Protein AF-A0A5C8VAN5-F1 (afdb_monomer_lite)

Sequence (76 aa):
MTVLFSLKRDGSLLGQPRITHSRLTGALDEQRAFVSAALSGIASCLPVPVTPGLGGAIAGRPFRLRIMSRRPERAT

Secondary structure (DSSP, 8-state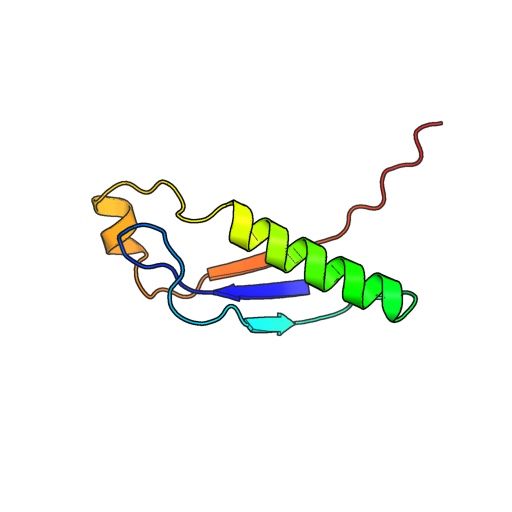):
-EEEEEE-TTSSEEEEEEEEE----S-HHHHHHHHHHHHHHHHHT-S----HHHHHHHTTPEEEEE----PPP---

Structure (mmCIF, N/CA/C/O backbone):
data_AF-A0A5C8VAN5-F1
#
_entry.id   AF-A0A5C8VAN5-F1
#
loop_
_atom_site.group_PDB
_atom_site.id
_atom_site.type_symbol
_atom_site.label_atom_id
_atom_site.label_alt_id
_atom_site.label_comp_id
_atom_site.label_asym_id
_atom_site.label_entity_id
_atom_site.label_seq_id
_atom_site.pdbx_PDB_ins_code
_atom_site.Cartn_x
_atom_site.Cartn_y
_atom_site.Cartn_z
_atom_site.occupancy
_atom_site.B_iso_or_equiv
_atom_site.auth_seq_id
_atom_site.auth_comp_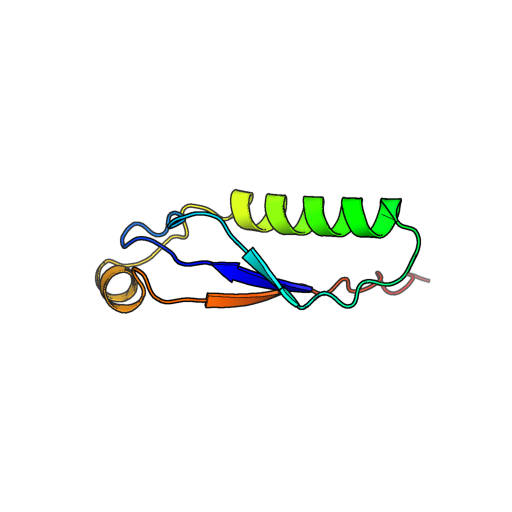id
_atom_site.auth_asym_id
_atom_site.auth_atom_id
_atom_site.pdbx_PDB_model_num
ATOM 1 N N . MET A 1 1 ? 0.804 1.106 -12.162 1.00 93.56 1 MET A N 1
ATOM 2 C CA . MET A 1 1 ? 0.631 -0.133 -11.368 1.00 93.56 1 MET A CA 1
ATOM 3 C C . MET A 1 1 ? -0.390 0.126 -10.269 1.00 93.56 1 MET A C 1
ATOM 5 O O . MET A 1 1 ? -0.398 1.230 -9.740 1.00 93.56 1 MET A O 1
ATOM 9 N N . THR A 1 2 ? -1.242 -0.839 -9.928 1.00 95.50 2 THR A N 1
ATOM 10 C CA . THR A 1 2 ? -2.205 -0.721 -8.820 1.00 95.50 2 THR A CA 1
ATOM 11 C C . THR A 1 2 ? -1.848 -1.699 -7.712 1.00 95.50 2 THR A C 1
ATOM 13 O O . THR A 1 2 ? -1.739 -2.904 -7.957 1.00 95.50 2 THR A O 1
ATOM 16 N N . VAL A 1 3 ? -1.700 -1.174 -6.498 1.00 95.31 3 VAL A N 1
ATOM 17 C CA . VAL A 1 3 ? -1.420 -1.937 -5.281 1.00 95.31 3 VAL A CA 1
ATOM 18 C C . VAL A 1 3 ? -2.686 -2.003 -4.435 1.00 95.31 3 VAL A C 1
ATOM 20 O O . VAL A 1 3 ? -3.363 -0.996 -4.233 1.00 95.31 3 VAL A O 1
ATOM 23 N N . LEU A 1 4 ? -3.006 -3.203 -3.971 1.00 95.25 4 LEU A N 1
ATOM 24 C CA . LEU A 1 4 ? -4.068 -3.508 -3.028 1.00 95.25 4 LEU A CA 1
ATOM 25 C C . LEU A 1 4 ? -3.437 -3.802 -1.667 1.00 95.25 4 LEU A C 1
ATOM 27 O O . LEU A 1 4 ? -2.578 -4.678 -1.571 1.00 95.25 4 LEU A O 1
ATOM 31 N N . PHE A 1 5 ? -3.863 -3.103 -0.624 1.00 94.88 5 PHE A N 1
ATOM 32 C CA . PHE A 1 5 ? -3.413 -3.351 0.747 1.00 94.88 5 PHE A CA 1
ATOM 33 C C . PHE A 1 5 ? -4.516 -3.000 1.742 1.00 94.88 5 PHE A C 1
ATOM 35 O O . PHE A 1 5 ? -5.455 -2.286 1.401 1.00 94.88 5 PHE A O 1
ATOM 42 N N . SER A 1 6 ? -4.394 -3.482 2.972 1.00 95.69 6 SER A N 1
ATOM 43 C CA . SER A 1 6 ? -5.281 -3.120 4.078 1.00 95.69 6 SER A CA 1
ATOM 44 C C . SER A 1 6 ? -4.446 -2.600 5.242 1.00 95.69 6 SER A C 1
ATOM 46 O O . SER A 1 6 ? -3.261 -2.917 5.352 1.00 95.69 6 SER A O 1
ATOM 48 N N . LEU A 1 7 ? -5.062 -1.810 6.117 1.00 96.00 7 LEU A N 1
ATOM 49 C CA . LEU A 1 7 ? -4.426 -1.281 7.324 1.00 96.00 7 LEU A CA 1
ATOM 50 C C . LEU A 1 7 ? -5.096 -1.852 8.577 1.00 96.00 7 LEU A C 1
ATOM 52 O O . LEU A 1 7 ? -6.265 -2.248 8.549 1.00 96.00 7 LEU A O 1
ATOM 56 N N . LYS A 1 8 ? -4.356 -1.894 9.683 1.00 96.81 8 LYS A N 1
ATOM 57 C CA . LYS A 1 8 ? -4.889 -2.109 11.033 1.00 96.81 8 LYS A CA 1
ATOM 58 C C . LYS A 1 8 ? -5.444 -0.795 11.599 1.00 96.81 8 LYS A C 1
ATOM 60 O O . LYS A 1 8 ? -5.264 0.274 11.021 1.00 96.81 8 LYS A O 1
ATOM 65 N N . ARG A 1 9 ? -6.104 -0.867 12.764 1.00 96.75 9 ARG A N 1
ATOM 66 C CA . ARG A 1 9 ? -6.625 0.322 13.475 1.00 96.75 9 ARG A CA 1
ATOM 67 C C . ARG A 1 9 ? -5.527 1.315 13.872 1.00 96.75 9 ARG A C 1
ATOM 69 O O . ARG A 1 9 ? -5.817 2.495 13.994 1.00 96.75 9 ARG A O 1
ATOM 76 N N . ASP A 1 10 ? -4.301 0.829 14.060 1.00 95.62 10 ASP A N 1
ATOM 77 C CA . ASP A 1 10 ? -3.107 1.616 14.397 1.00 95.62 10 ASP A CA 1
ATOM 78 C C . ASP A 1 10 ? -2.416 2.241 13.165 1.00 95.62 10 ASP A C 1
ATOM 80 O O . ASP A 1 10 ? -1.355 2.843 13.294 1.00 95.62 10 ASP A O 1
ATOM 84 N N . GLY A 1 11 ? -2.982 2.065 11.962 1.00 94.56 11 GLY A N 1
ATOM 85 C CA . GLY A 1 11 ? -2.432 2.601 10.717 1.00 94.56 11 GLY A CA 1
ATOM 86 C C . GLY A 1 11 ? -1.254 1.820 10.129 1.00 94.56 11 GLY A C 1
ATOM 87 O O . GLY A 1 11 ? -0.775 2.170 9.050 1.00 94.56 11 GLY A O 1
ATOM 88 N N . SER A 1 12 ? -0.788 0.748 10.774 1.00 95.81 12 SER A N 1
ATOM 89 C CA . SER A 1 12 ? 0.210 -0.152 10.181 1.00 95.81 12 SER A CA 1
ATOM 90 C C . SER A 1 12 ? -0.429 -1.154 9.217 1.00 95.81 12 SER A C 1
ATOM 92 O O . SER A 1 12 ? -1.653 -1.318 9.169 1.00 95.81 12 SER A O 1
ATOM 94 N N . LEU A 1 13 ? 0.396 -1.818 8.406 1.00 95.00 13 LEU A N 1
ATOM 95 C CA . LEU A 1 13 ? -0.107 -2.707 7.367 1.00 95.00 13 LEU A CA 1
ATOM 96 C C . LEU A 1 13 ? -0.758 -3.966 7.944 1.00 95.00 13 LEU A C 1
ATOM 98 O O . LEU A 1 13 ? -0.286 -4.550 8.921 1.00 95.00 13 LEU A O 1
ATOM 102 N N . LEU A 1 14 ? -1.825 -4.410 7.288 1.00 94.56 14 LEU A N 1
ATOM 103 C CA . LEU A 1 14 ? -2.452 -5.700 7.527 1.00 94.56 14 LEU A CA 1
ATOM 104 C C . LEU A 1 14 ? -2.161 -6.632 6.345 1.00 94.56 14 LEU A C 1
ATOM 106 O O . LEU A 1 14 ? -2.665 -6.425 5.241 1.00 94.56 14 LEU A O 1
ATOM 110 N N . GLY A 1 15 ? -1.375 -7.680 6.596 1.00 91.31 15 GLY A N 1
ATOM 111 C CA . GLY A 1 15 ? -1.005 -8.679 5.592 1.00 91.31 15 GLY A CA 1
ATOM 112 C C . GLY A 1 15 ? 0.123 -8.221 4.668 1.00 91.31 15 GLY A C 1
ATOM 113 O O . GLY A 1 15 ? 0.964 -7.417 5.053 1.00 91.31 15 GLY A O 1
ATOM 114 N N . GLN A 1 16 ? 0.163 -8.761 3.450 1.00 89.69 16 GLN A N 1
ATOM 115 C CA . GLN A 1 16 ? 1.130 -8.367 2.424 1.00 89.69 16 GLN A CA 1
ATOM 116 C C . GLN A 1 16 ? 0.434 -7.539 1.333 1.00 89.69 16 GLN A C 1
ATOM 118 O O . GLN A 1 16 ? -0.621 -7.962 0.845 1.00 89.69 16 GLN A O 1
ATOM 123 N N . PRO A 1 17 ? 0.998 -6.393 0.905 1.00 91.75 17 PRO A N 1
ATOM 124 C CA . PRO A 1 17 ? 0.483 -5.650 -0.240 1.00 91.75 17 PRO A CA 1
ATOM 125 C C . PRO A 1 17 ? 0.534 -6.514 -1.500 1.00 91.75 17 PRO A C 1
ATOM 127 O O . PRO A 1 17 ? 1.526 -7.195 -1.760 1.00 91.75 17 PRO A O 1
ATOM 130 N N . ARG A 1 18 ? -0.516 -6.463 -2.319 1.00 92.31 18 ARG A N 1
ATOM 131 C CA . ARG A 1 18 ? -0.602 -7.229 -3.567 1.00 92.31 18 ARG A CA 1
ATOM 132 C C . ARG A 1 18 ? -0.723 -6.308 -4.765 1.00 92.31 18 ARG A C 1
ATOM 134 O O . ARG A 1 18 ? -1.543 -5.395 -4.784 1.00 92.31 18 ARG A O 1
ATOM 141 N N . ILE A 1 19 ? 0.044 -6.582 -5.811 1.00 93.69 19 ILE A N 1
ATOM 142 C CA . ILE A 1 19 ? -0.130 -5.915 -7.101 1.00 93.69 19 ILE A CA 1
ATOM 143 C C . ILE A 1 19 ? -1.316 -6.576 -7.804 1.00 93.69 19 ILE A C 1
ATOM 145 O O . ILE A 1 19 ? -1.300 -7.775 -8.065 1.00 93.69 19 ILE A O 1
ATOM 149 N N . THR A 1 20 ? -2.360 -5.799 -8.090 1.00 93.38 20 THR A N 1
ATOM 150 C CA . THR A 1 20 ? -3.585 -6.298 -8.749 1.00 93.38 20 THR A CA 1
ATOM 151 C C . THR A 1 20 ? -3.646 -5.940 -10.226 1.00 93.38 20 THR A C 1
ATOM 153 O O . THR A 1 20 ? -4.347 -6.591 -10.993 1.00 93.38 20 THR A O 1
ATOM 156 N N . HIS A 1 21 ? -2.904 -4.915 -10.642 1.00 91.06 21 HIS A N 1
ATOM 157 C CA . HIS A 1 21 ? -2.820 -4.513 -12.037 1.00 91.06 21 HIS A CA 1
ATOM 158 C C . HIS A 1 21 ? -1.446 -3.923 -12.350 1.00 91.06 21 HIS A C 1
ATOM 160 O O . HIS A 1 21 ? -0.963 -3.032 -11.643 1.00 91.06 21 HIS A O 1
ATOM 166 N N . SER A 1 22 ? -0.838 -4.367 -13.447 1.00 88.88 22 SER A N 1
ATOM 167 C CA . SER A 1 22 ? 0.433 -3.846 -13.940 1.00 88.88 22 SER A CA 1
ATOM 168 C C . SER A 1 22 ? 0.368 -3.642 -15.451 1.00 88.88 22 SER A C 1
ATOM 170 O O . SER A 1 22 ? -0.035 -4.533 -16.189 1.00 88.88 22 SER A O 1
ATOM 172 N N . ARG A 1 23 ? 0.749 -2.443 -15.889 1.00 88.75 23 ARG A N 1
ATOM 173 C CA . ARG A 1 23 ? 0.954 -2.048 -17.291 1.00 88.75 23 ARG A CA 1
ATOM 174 C C . ARG A 1 23 ? 2.234 -1.220 -17.356 1.00 88.75 23 ARG A C 1
ATOM 176 O O . ARG A 1 23 ? 2.203 -0.041 -17.694 1.00 88.75 23 ARG A O 1
ATOM 183 N N . LEU A 1 24 ? 3.324 -1.794 -16.852 1.00 87.94 24 LEU A N 1
ATOM 184 C CA . LEU A 1 24 ? 4.637 -1.163 -16.917 1.00 87.94 24 LEU A CA 1
ATOM 185 C C . LEU A 1 24 ? 5.227 -1.387 -18.310 1.00 87.94 24 LEU A C 1
ATOM 187 O O . LEU A 1 24 ? 5.009 -2.426 -18.927 1.00 87.94 24 LEU A O 1
ATOM 191 N N . THR A 1 25 ? 5.948 -0.390 -18.800 1.00 87.31 25 THR A N 1
ATOM 192 C CA . THR A 1 25 ? 6.597 -0.380 -20.115 1.00 87.31 25 THR A CA 1
ATOM 193 C C . THR A 1 25 ? 8.060 -0.003 -19.930 1.00 87.31 25 THR A C 1
ATOM 195 O O . THR A 1 25 ? 8.364 0.741 -19.000 1.00 87.31 25 THR A O 1
ATOM 198 N N . GLY A 1 26 ? 8.943 -0.447 -20.825 1.00 88.62 26 GLY A N 1
ATOM 199 C CA . GLY A 1 26 ? 10.389 -0.210 -20.724 1.00 88.62 26 GLY A CA 1
ATOM 200 C C . GLY A 1 26 ? 11.165 -1.486 -20.407 1.00 88.62 26 GLY A C 1
ATOM 201 O O . GLY A 1 26 ? 10.600 -2.586 -20.445 1.00 88.62 26 GLY A O 1
ATOM 202 N N . ALA A 1 27 ? 12.457 -1.346 -20.111 1.00 93.50 27 ALA A N 1
ATOM 203 C CA . ALA A 1 27 ? 13.324 -2.491 -19.843 1.00 93.50 27 ALA A CA 1
ATOM 204 C C . ALA A 1 27 ? 12.906 -3.216 -18.551 1.00 93.50 27 ALA A C 1
ATOM 206 O O . ALA A 1 27 ? 12.396 -2.602 -17.616 1.00 93.50 27 ALA A O 1
ATOM 207 N N . LEU A 1 28 ? 13.132 -4.532 -18.475 1.00 92.75 28 LEU A N 1
ATOM 208 C CA . LEU A 1 28 ? 12.738 -5.334 -17.308 1.00 92.75 28 LEU A CA 1
ATOM 209 C C . LEU A 1 28 ? 13.351 -4.803 -16.002 1.00 92.75 28 LEU A C 1
ATOM 211 O O . LEU A 1 28 ? 12.695 -4.825 -14.962 1.00 92.75 28 LEU A O 1
ATOM 215 N N . ASP A 1 29 ? 14.587 -4.311 -16.068 1.00 94.06 29 ASP A N 1
ATOM 216 C CA . ASP A 1 29 ? 15.285 -3.744 -14.916 1.00 94.06 29 ASP A CA 1
ATOM 217 C C . ASP A 1 29 ? 14.611 -2.456 -14.414 1.00 94.06 29 ASP A C 1
ATOM 219 O O . ASP A 1 29 ? 14.309 -2.335 -13.230 1.00 94.06 29 ASP A O 1
ATOM 223 N N . GLU A 1 30 ? 14.215 -1.562 -15.326 1.00 91.88 30 GLU A N 1
ATOM 224 C CA . GLU A 1 30 ? 13.455 -0.347 -14.998 1.00 91.88 30 GLU A CA 1
ATOM 225 C C . GLU A 1 30 ? 12.097 -0.681 -14.370 1.00 91.88 30 GLU A C 1
ATOM 227 O O . GLU A 1 30 ? 11.667 -0.042 -13.407 1.00 91.88 30 GLU A O 1
ATOM 232 N N . GLN A 1 31 ? 11.416 -1.711 -14.885 1.00 91.75 31 GLN A N 1
ATOM 233 C CA . GLN A 1 31 ? 10.149 -2.171 -14.317 1.00 91.75 31 GLN A CA 1
ATOM 234 C C . GLN A 1 31 ? 10.342 -2.703 -12.890 1.00 91.75 31 GLN A C 1
ATOM 236 O O . GLN A 1 31 ? 9.547 -2.380 -12.006 1.00 91.75 31 GLN A O 1
ATOM 241 N N . ARG A 1 32 ? 11.403 -3.485 -12.641 1.00 92.94 32 ARG A N 1
ATOM 242 C CA . ARG A 1 32 ? 11.746 -3.992 -11.301 1.00 92.94 32 ARG A CA 1
ATOM 243 C C . ARG A 1 32 ? 12.108 -2.860 -10.346 1.00 92.94 32 ARG A C 1
ATOM 245 O O . ARG A 1 32 ? 11.586 -2.831 -9.231 1.00 92.94 32 ARG A O 1
ATOM 252 N N . ALA A 1 33 ? 12.930 -1.913 -10.792 1.00 93.06 33 ALA A N 1
ATOM 253 C CA . ALA A 1 33 ? 13.293 -0.730 -10.023 1.00 93.06 33 ALA A CA 1
ATOM 254 C C . ALA A 1 33 ? 12.050 0.092 -9.651 1.00 93.06 33 ALA A C 1
ATOM 256 O O . ALA A 1 33 ? 11.893 0.485 -8.496 1.00 93.06 33 ALA A O 1
ATOM 257 N N . PHE A 1 34 ? 11.115 0.269 -10.590 1.00 92.62 34 PHE A N 1
ATOM 258 C CA . PHE A 1 34 ? 9.852 0.957 -10.333 1.00 92.62 34 PHE A CA 1
ATOM 259 C C . PHE A 1 34 ? 8.993 0.238 -9.286 1.00 92.62 34 PHE A C 1
ATOM 261 O O . PHE A 1 34 ? 8.472 0.880 -8.374 1.00 92.62 34 PHE A O 1
ATOM 268 N N . VAL A 1 35 ? 8.841 -1.087 -9.395 1.00 92.12 35 VAL A N 1
ATOM 269 C CA . VAL A 1 35 ? 8.086 -1.881 -8.410 1.00 92.12 35 VAL A CA 1
ATOM 270 C C . VAL A 1 35 ? 8.733 -1.785 -7.029 1.00 92.12 35 VAL A C 1
ATOM 272 O O . VAL A 1 35 ? 8.028 -1.548 -6.049 1.00 92.12 35 VAL A O 1
ATOM 275 N N . SER A 1 36 ? 10.058 -1.922 -6.957 1.00 92.81 36 SER A N 1
ATOM 27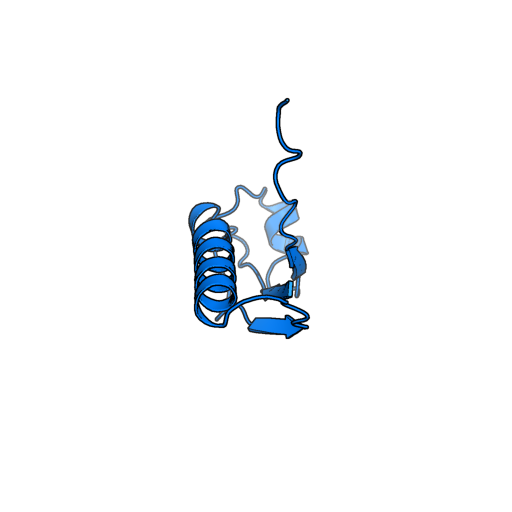6 C CA . SER A 1 36 ? 10.822 -1.806 -5.712 1.00 92.81 36 SER A CA 1
ATOM 277 C C . SER A 1 36 ? 10.617 -0.435 -5.063 1.00 92.81 36 SER A C 1
ATOM 279 O O . SER A 1 36 ? 10.142 -0.356 -3.933 1.00 92.81 36 SER A O 1
ATOM 281 N N . ALA A 1 37 ? 10.836 0.648 -5.815 1.00 93.19 37 ALA A N 1
ATOM 282 C CA . ALA A 1 37 ? 10.649 2.013 -5.329 1.00 93.19 37 ALA A CA 1
ATOM 283 C C . ALA A 1 37 ? 9.210 2.274 -4.856 1.00 93.19 37 ALA A C 1
ATOM 285 O O . ALA A 1 37 ? 8.998 2.901 -3.820 1.00 93.19 37 ALA A O 1
ATOM 286 N N . ALA A 1 38 ? 8.213 1.758 -5.580 1.00 91.69 38 ALA A N 1
ATOM 287 C CA . ALA A 1 38 ? 6.810 1.877 -5.202 1.00 91.69 38 ALA A CA 1
ATOM 288 C C . ALA A 1 38 ? 6.500 1.175 -3.867 1.00 91.69 38 ALA A C 1
ATOM 290 O O . ALA A 1 38 ? 5.820 1.748 -3.015 1.00 91.69 38 ALA A O 1
ATOM 291 N N . LEU A 1 39 ? 6.998 -0.051 -3.670 1.00 89.56 39 LEU A N 1
ATOM 292 C CA . LEU A 1 39 ? 6.781 -0.811 -2.436 1.00 89.56 39 LEU A CA 1
ATOM 293 C C . LEU A 1 39 ? 7.556 -0.217 -1.254 1.00 89.56 39 LEU A C 1
ATOM 295 O O . LEU A 1 39 ? 6.983 -0.080 -0.174 1.00 89.56 39 LEU A O 1
ATOM 299 N N . SER A 1 40 ? 8.810 0.194 -1.459 1.00 92.06 40 SER A N 1
ATOM 300 C CA . SER A 1 40 ? 9.606 0.894 -0.443 1.00 92.06 40 SER A CA 1
ATOM 301 C C . SER A 1 40 ? 8.971 2.225 -0.043 1.00 92.06 40 SER A C 1
ATOM 303 O O . SER A 1 40 ? 8.914 2.537 1.143 1.00 92.06 40 SER A O 1
ATOM 305 N N . GLY A 1 41 ? 8.424 2.975 -1.006 1.00 92.06 41 GLY A N 1
ATOM 306 C CA . GLY A 1 41 ? 7.677 4.203 -0.741 1.00 92.06 41 GLY A CA 1
ATOM 307 C C . GLY A 1 41 ? 6.463 3.954 0.153 1.00 92.06 41 GLY A C 1
ATOM 308 O O . GLY A 1 41 ? 6.323 4.607 1.184 1.00 92.06 41 GLY A O 1
ATOM 309 N N . ILE A 1 42 ? 5.636 2.951 -0.173 1.00 89.81 42 ILE A N 1
ATOM 310 C CA . ILE A 1 42 ? 4.506 2.554 0.684 1.00 89.81 42 ILE A CA 1
ATOM 311 C C . ILE A 1 42 ? 4.997 2.176 2.086 1.00 89.81 42 ILE A C 1
ATOM 313 O O . ILE A 1 42 ? 4.428 2.645 3.067 1.00 89.81 42 ILE A O 1
ATOM 317 N N . ALA A 1 43 ? 6.050 1.358 2.188 1.00 89.75 43 ALA A N 1
ATOM 318 C CA . ALA A 1 43 ? 6.595 0.918 3.470 1.00 89.75 43 ALA A CA 1
ATOM 319 C C . ALA A 1 43 ? 7.087 2.089 4.334 1.00 89.75 43 ALA A C 1
ATOM 321 O O . ALA A 1 43 ? 6.865 2.089 5.541 1.00 89.75 43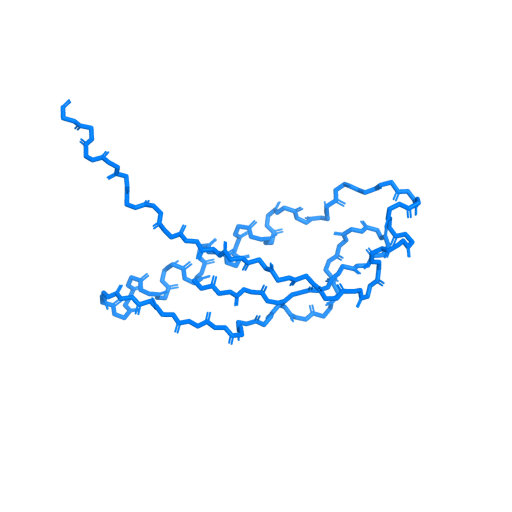 ALA A O 1
ATOM 322 N N . SER A 1 44 ? 7.695 3.106 3.716 1.00 93.12 44 SER A N 1
ATOM 323 C CA . SER A 1 44 ? 8.211 4.290 4.413 1.00 93.12 44 SER A CA 1
ATOM 324 C C . SER A 1 44 ? 7.120 5.182 5.014 1.00 93.12 44 SER A C 1
ATOM 326 O O . SER A 1 44 ? 7.388 5.939 5.941 1.00 93.12 44 SER A O 1
ATOM 328 N N . CYS A 1 45 ? 5.884 5.084 4.517 1.00 91.88 45 CYS A N 1
ATOM 329 C CA . CYS A 1 45 ? 4.746 5.842 5.035 1.00 91.88 45 CYS A CA 1
ATOM 330 C C . CYS A 1 45 ? 4.049 5.162 6.225 1.00 91.88 45 CYS A C 1
ATOM 332 O O . CYS A 1 45 ? 3.019 5.660 6.680 1.00 91.88 45 CYS A O 1
ATOM 334 N N . LEU A 1 46 ? 4.540 4.006 6.686 1.00 92.12 46 LEU A N 1
ATOM 335 C CA . LEU A 1 46 ? 3.877 3.193 7.702 1.00 92.12 46 LEU A CA 1
ATOM 336 C C . LEU A 1 46 ? 4.601 3.260 9.055 1.00 92.12 46 LEU A C 1
ATOM 338 O O . LEU A 1 46 ? 5.830 3.218 9.080 1.00 92.12 46 LEU A O 1
ATOM 342 N N . PRO A 1 47 ? 3.856 3.261 10.180 1.00 94.75 47 PRO A N 1
ATOM 343 C CA . PRO A 1 47 ? 2.391 3.317 10.267 1.00 94.75 47 PRO A CA 1
ATOM 344 C C . PRO A 1 47 ? 1.827 4.672 9.815 1.00 94.75 47 PRO A C 1
ATOM 346 O O . PRO A 1 47 ? 2.395 5.720 10.112 1.00 94.75 47 PRO A O 1
ATOM 349 N N . VAL A 1 48 ? 0.685 4.654 9.119 1.00 94.00 48 VAL A N 1
ATOM 350 C CA . VAL A 1 48 ? -0.005 5.891 8.733 1.00 94.00 48 VAL A CA 1
ATOM 351 C C . VAL A 1 48 ? -0.598 6.535 9.990 1.00 94.00 48 VAL A C 1
ATOM 353 O O . VAL A 1 48 ? -1.309 5.852 10.729 1.00 94.00 48 VAL A O 1
ATOM 356 N N . PRO A 1 49 ? -0.388 7.837 10.238 1.00 95.06 49 PRO A N 1
ATOM 357 C CA . PRO A 1 49 ? -1.053 8.522 11.337 1.00 95.06 49 PRO A CA 1
ATOM 358 C C . PRO A 1 49 ? -2.566 8.555 11.090 1.00 95.06 49 PRO A C 1
ATOM 360 O O . PRO A 1 49 ? -3.047 9.165 10.135 1.00 95.06 49 PRO A O 1
ATOM 363 N N . VAL A 1 50 ? -3.324 7.883 11.955 1.00 94.81 50 VAL A 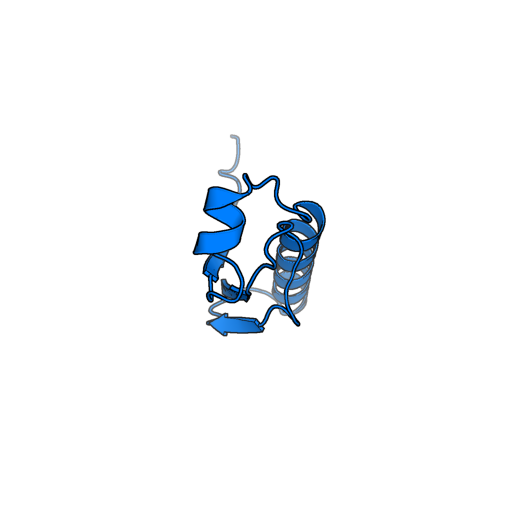N 1
ATOM 364 C CA . VAL A 1 50 ? -4.788 7.807 11.885 1.00 94.81 50 VAL A CA 1
ATOM 365 C C . VAL A 1 50 ? -5.401 8.113 13.245 1.00 94.81 50 VAL A C 1
ATOM 367 O O . VAL A 1 50 ? -4.859 7.756 14.288 1.00 94.81 50 VAL A O 1
ATOM 370 N N . THR A 1 51 ? -6.556 8.775 13.244 1.00 97.19 51 THR A N 1
ATOM 371 C CA . THR A 1 51 ? -7.332 8.980 14.472 1.00 97.19 51 THR A CA 1
ATOM 372 C C . THR A 1 51 ? -8.035 7.680 14.879 1.00 97.19 51 THR A C 1
ATOM 374 O O . THR A 1 51 ? -8.307 6.845 14.012 1.00 97.19 51 THR A O 1
ATOM 377 N N . PRO A 1 52 ? -8.416 7.497 16.158 1.00 95.50 52 PRO A N 1
ATOM 378 C CA . PRO A 1 52 ? -9.122 6.290 16.597 1.00 95.50 52 PRO A CA 1
ATOM 379 C C . PRO A 1 52 ? -10.413 6.009 15.813 1.00 95.50 52 PRO A C 1
ATOM 381 O O . PRO A 1 52 ? -10.673 4.868 15.429 1.00 95.50 52 PRO A O 1
ATOM 384 N N . GLY A 1 53 ? -11.198 7.054 15.519 1.00 97.25 53 GLY A N 1
ATOM 385 C CA . GLY A 1 53 ? -12.426 6.936 14.728 1.00 97.25 53 GLY A CA 1
ATOM 386 C C . GLY A 1 53 ? -12.157 6.500 13.286 1.00 97.25 53 GLY A C 1
ATOM 387 O O . GLY A 1 53 ? -12.801 5.575 12.790 1.00 97.25 53 GLY A O 1
ATOM 388 N N . LEU A 1 54 ? -11.156 7.103 12.631 1.00 96.12 54 LEU A N 1
ATOM 389 C CA . LEU A 1 54 ? -10.767 6.710 11.276 1.00 96.12 54 LEU A CA 1
ATOM 390 C C . LEU A 1 54 ? -10.210 5.283 11.256 1.00 96.12 54 LEU A C 1
ATOM 392 O O . LEU A 1 54 ? -10.635 4.482 10.428 1.00 96.12 54 LEU A O 1
ATOM 396 N N . GLY A 1 55 ? -9.321 4.949 12.195 1.00 95.94 55 GLY A N 1
ATOM 397 C CA . GLY A 1 55 ? -8.748 3.614 12.354 1.00 95.94 55 GLY A CA 1
ATOM 398 C C . GLY A 1 55 ? -9.825 2.539 12.502 1.00 95.94 55 GLY A C 1
ATOM 399 O O . GLY A 1 55 ? -9.753 1.506 11.839 1.00 95.94 55 GLY A O 1
ATOM 400 N N . GLY A 1 56 ? -10.870 2.796 13.295 1.00 96.50 56 GLY A N 1
ATOM 401 C CA . GLY A 1 56 ? -12.031 1.909 13.412 1.00 96.50 56 GLY A CA 1
ATOM 402 C C . GLY A 1 56 ? -12.814 1.743 12.105 1.00 96.50 56 GLY A C 1
ATOM 403 O O . GLY A 1 56 ? -13.239 0.634 11.789 1.00 96.50 56 GLY A O 1
ATOM 404 N N . ALA A 1 57 ? -12.958 2.816 11.323 1.00 96.69 57 ALA A N 1
ATOM 405 C CA . ALA A 1 57 ? -13.698 2.804 10.061 1.00 96.69 57 ALA A CA 1
ATOM 406 C C . ALA A 1 57 ? -12.938 2.147 8.897 1.00 96.69 57 ALA A C 1
ATOM 408 O O . ALA A 1 57 ? -13.570 1.653 7.960 1.00 96.69 57 ALA A O 1
ATOM 409 N N . ILE A 1 58 ? -11.600 2.165 8.913 1.00 96.00 58 ILE A N 1
ATOM 410 C CA . ILE A 1 58 ? -10.777 1.662 7.801 1.00 96.00 58 ILE A CA 1
ATOM 411 C C . ILE A 1 58 ? -10.112 0.313 8.058 1.00 96.00 58 ILE A C 1
ATOM 413 O O . ILE A 1 58 ? -9.680 -0.329 7.100 1.00 96.00 58 ILE A O 1
ATOM 417 N N . ALA A 1 59 ? -10.001 -0.120 9.315 1.00 96.56 59 ALA A N 1
ATOM 418 C CA . ALA A 1 59 ? -9.280 -1.341 9.647 1.00 96.56 59 ALA A CA 1
ATOM 419 C C . ALA A 1 59 ? -9.821 -2.558 8.884 1.00 96.56 59 ALA A C 1
ATOM 421 O O . ALA A 1 59 ? -11.025 -2.808 8.844 1.00 96.56 59 ALA A O 1
ATOM 422 N N . GLY A 1 60 ? -8.915 -3.312 8.261 1.00 95.62 60 GLY A N 1
ATOM 423 C CA . GLY A 1 60 ? -9.242 -4.487 7.453 1.00 95.62 60 GLY A CA 1
ATOM 424 C C . GLY A 1 60 ? -9.835 -4.186 6.074 1.00 95.62 60 GLY A C 1
ATOM 425 O O . GLY A 1 60 ? -9.924 -5.096 5.249 1.00 95.62 60 GLY A O 1
ATOM 426 N N . ARG A 1 61 ? -10.197 -2.931 5.772 1.00 96.12 61 ARG A N 1
ATOM 427 C CA . ARG A 1 61 ? -10.796 -2.576 4.482 1.00 96.12 61 ARG A CA 1
ATOM 428 C C . ARG A 1 61 ? -9.723 -2.478 3.388 1.00 96.12 61 ARG A C 1
ATOM 430 O O . ARG A 1 61 ? -8.675 -1.876 3.622 1.00 96.12 61 ARG A O 1
ATOM 437 N N . PRO A 1 62 ? -9.983 -3.034 2.191 1.00 94.56 62 PRO A N 1
ATOM 438 C CA . PRO A 1 62 ? -9.040 -2.984 1.084 1.00 94.56 62 PRO A CA 1
ATOM 439 C C . PRO A 1 62 ? -8.937 -1.581 0.473 1.00 94.56 62 PRO A C 1
ATOM 441 O O . PRO A 1 62 ? -9.925 -1.012 0.006 1.00 94.56 62 PRO A O 1
ATOM 444 N N . PHE A 1 63 ? -7.712 -1.077 0.379 1.00 94.25 63 PHE A N 1
ATOM 445 C CA . PHE A 1 63 ? -7.337 0.141 -0.327 1.00 94.25 63 PHE A CA 1
ATOM 446 C C . PHE A 1 63 ? -6.676 -0.187 -1.660 1.00 94.25 63 PHE A C 1
ATOM 448 O O . PHE A 1 63 ? -5.787 -1.031 -1.733 1.00 94.25 63 PHE A O 1
ATOM 455 N N . ARG A 1 64 ? -7.088 0.514 -2.722 1.00 95.62 64 ARG A N 1
ATOM 456 C CA . ARG A 1 64 ? -6.484 0.420 -4.058 1.00 95.62 64 ARG A CA 1
ATOM 457 C C . ARG A 1 64 ? -5.746 1.712 -4.372 1.00 95.62 64 ARG A C 1
ATOM 459 O O . ARG A 1 64 ? -6.382 2.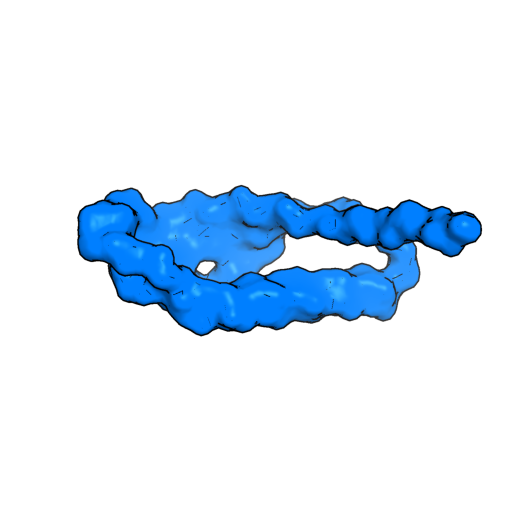726 -4.642 1.00 95.62 64 ARG A O 1
ATOM 466 N N . LEU A 1 65 ? -4.418 1.659 -4.373 1.00 93.44 65 LEU A N 1
ATOM 467 C CA . LEU A 1 65 ? -3.563 2.791 -4.714 1.00 93.44 65 LEU A CA 1
ATOM 468 C C . LEU A 1 65 ? -2.980 2.607 -6.114 1.00 93.44 65 LEU A C 1
ATOM 470 O O . LEU A 1 65 ? -2.296 1.620 -6.394 1.00 93.44 65 LEU A O 1
ATOM 474 N N . ARG A 1 66 ? -3.233 3.574 -6.999 1.00 94.19 66 ARG A N 1
ATOM 475 C CA . ARG A 1 66 ? -2.615 3.621 -8.326 1.00 94.19 66 ARG A CA 1
ATOM 476 C C . ARG A 1 66 ? -1.312 4.411 -8.252 1.00 94.19 66 ARG A C 1
ATOM 478 O O . ARG A 1 66 ? -1.340 5.618 -8.053 1.00 94.19 66 ARG A O 1
ATOM 485 N N . ILE A 1 67 ? -0.195 3.732 -8.485 1.00 92.56 67 ILE A N 1
ATOM 486 C CA . ILE A 1 67 ? 1.134 4.338 -8.577 1.00 92.56 67 ILE A CA 1
ATOM 487 C C . ILE A 1 67 ? 1.493 4.508 -10.051 1.00 92.56 67 ILE A C 1
ATOM 489 O O . ILE A 1 67 ? 1.408 3.562 -10.850 1.00 92.56 67 ILE A O 1
ATOM 493 N N . MET A 1 68 ? 1.871 5.731 -10.410 1.00 89.81 68 MET A N 1
ATOM 494 C CA . MET A 1 68 ? 2.268 6.121 -11.759 1.00 89.81 68 MET A CA 1
ATOM 495 C C . MET A 1 68 ? 3.639 6.780 -11.696 1.00 89.81 68 MET A C 1
ATOM 497 O O . MET A 1 68 ? 3.872 7.629 -10.840 1.00 89.81 68 MET A O 1
ATOM 501 N N . SER A 1 69 ? 4.533 6.414 -12.609 1.00 81.94 69 SER A N 1
ATOM 502 C CA . SER A 1 69 ? 5.708 7.232 -12.881 1.00 81.94 69 SER A CA 1
ATOM 503 C C . SER A 1 69 ? 5.256 8.441 -13.690 1.00 81.94 69 SER A C 1
ATOM 505 O O . SER A 1 69 ? 4.737 8.308 -14.799 1.00 81.94 69 SER A O 1
ATOM 507 N N . ARG A 1 70 ? 5.456 9.641 -13.146 1.00 74.56 70 ARG A N 1
ATOM 508 C CA . ARG A 1 70 ? 5.541 10.832 -13.986 1.00 74.56 70 ARG A CA 1
ATOM 509 C C . ARG A 1 70 ? 6.991 10.888 -14.441 1.00 74.56 70 ARG A C 1
ATOM 511 O O . ARG A 1 70 ? 7.881 10.999 -13.602 1.00 74.56 70 ARG A O 1
ATOM 518 N N . ARG A 1 71 ? 7.244 10.744 -15.745 1.00 63.62 71 ARG A N 1
ATOM 519 C CA . ARG A 1 71 ? 8.566 11.102 -16.274 1.00 63.62 71 ARG A CA 1
ATOM 520 C C . ARG A 1 71 ? 8.790 12.559 -15.858 1.00 63.62 71 ARG A C 1
ATOM 522 O O . ARG A 1 71 ? 7.868 13.345 -16.097 1.00 63.62 71 ARG A O 1
ATOM 529 N N . PRO A 1 72 ? 9.906 12.915 -15.200 1.00 57.75 72 PRO A N 1
ATOM 530 C CA . PRO A 1 72 ? 10.194 14.317 -14.962 1.00 57.75 72 PRO A CA 1
ATOM 531 C C . PRO A 1 72 ? 10.117 15.006 -16.322 1.00 57.75 72 PRO A C 1
ATOM 533 O O . PRO A 1 72 ? 10.721 14.548 -17.296 1.00 57.75 72 PRO A O 1
ATOM 536 N N . GLU A 1 73 ? 9.262 16.021 -16.407 1.00 56.97 73 GLU A N 1
ATOM 537 C CA . GLU A 1 73 ? 9.285 16.936 -17.534 1.00 56.97 73 GLU A CA 1
ATOM 538 C C . GLU A 1 73 ? 10.724 17.425 -17.622 1.00 56.97 73 GLU A C 1
ATOM 540 O O . GLU A 1 73 ? 11.311 17.804 -16.607 1.00 56.97 73 GLU A O 1
ATOM 545 N N . ARG A 1 74 ? 11.344 17.248 -18.789 1.00 56.31 74 ARG A N 1
ATOM 546 C CA . ARG A 1 74 ? 12.743 17.604 -18.993 1.00 56.31 74 ARG A CA 1
ATOM 547 C C . ARG A 1 74 ? 12.828 19.106 -18.705 1.00 56.31 74 ARG A C 1
ATOM 549 O O . ARG A 1 74 ? 12.351 19.888 -19.521 1.00 56.31 74 ARG A O 1
ATOM 556 N N . ALA A 1 75 ? 13.336 19.487 -17.531 1.00 57.34 75 ALA A N 1
ATOM 557 C CA . ALA A 1 75 ? 13.640 20.877 -17.231 1.00 57.34 75 ALA A CA 1
ATOM 558 C C . ALA A 1 75 ? 14.639 21.313 -18.305 1.00 57.34 75 ALA A C 1
ATOM 560 O O . ALA A 1 75 ? 15.731 20.747 -18.395 1.00 57.34 75 ALA A O 1
ATOM 561 N N . THR A 1 76 ? 14.157 22.161 -19.208 1.00 53.41 76 THR A N 1
ATOM 562 C CA . THR A 1 76 ? 14.921 22.735 -20.316 1.00 53.41 76 THR A CA 1
ATOM 563 C C . THR A 1 76 ? 15.642 23.965 -19.806 1.00 53.41 76 THR A C 1
ATOM 565 O O . THR A 1 76 ? 15.020 24.691 -18.996 1.00 53.41 76 THR A O 1
#

pLDDT: mean 90.23, std 10.19, range [53.41, 97.25]

Radius of gyration: 14.82 Å; chains: 1; bounding box: 29×31×37 Å

Foldseek 3Di:
DKKKFAAALQQATDDDIDDPDDDDDDDPVVVVVQVVCVVVVVVVCPSPDDDNVRSVVGGPNMDIDDDDDDDPPPPD